Protein AF-A0A0L9VNN2-F1 (afdb_monomer_lite)

pLDDT: mean 73.13, std 20.35, range [35.88, 95.5]

Structure (mmCIF, N/CA/C/O backbone):
data_AF-A0A0L9VNN2-F1
#
_entry.id   AF-A0A0L9VNN2-F1
#
loop_
_atom_site.group_PDB
_atom_site.id
_atom_site.type_symbol
_atom_site.label_atom_id
_atom_site.label_alt_id
_atom_site.label_comp_id
_atom_site.label_asym_id
_atom_site.label_entity_id
_atom_site.label_seq_id
_atom_site.pdbx_PDB_ins_code
_atom_site.Cartn_x
_atom_site.Cartn_y
_atom_site.Cartn_z
_atom_site.occupancy
_atom_site.B_iso_or_equiv
_atom_site.auth_seq_id
_atom_site.auth_comp_id
_atom_site.auth_asym_id
_atom_site.auth_atom_id
_atom_site.pdbx_PDB_model_num
ATOM 1 N N . THR A 1 1 ? -35.252 31.533 44.600 1.00 39.72 1 THR A N 1
ATOM 2 C CA . THR A 1 1 ? -34.552 30.546 45.449 1.00 39.72 1 THR A CA 1
ATOM 3 C C . THR A 1 1 ? -33.068 30.887 45.399 1.00 39.72 1 THR A C 1
ATOM 5 O O . THR A 1 1 ? -32.516 30.790 44.315 1.00 39.72 1 THR A O 1
ATOM 8 N N . PHE A 1 2 ? -32.528 31.697 46.328 1.00 40.84 2 PHE A N 1
ATOM 9 C CA . PHE A 1 2 ? -31.887 31.317 47.621 1.00 40.84 2 PHE A CA 1
ATOM 10 C C . PHE A 1 2 ? -30.769 30.262 47.411 1.00 40.84 2 PHE A C 1
ATOM 12 O O . PHE A 1 2 ? -31.083 29.227 46.841 1.00 40.84 2 PHE A O 1
ATOM 19 N N . SER A 1 3 ? -29.481 30.403 47.778 1.00 41.78 3 SER A N 1
ATOM 20 C CA . SER A 1 3 ? -28.745 31.293 48.708 1.00 41.78 3 SER A CA 1
ATOM 21 C C . SER A 1 3 ? -27.213 31.273 48.424 1.00 41.78 3 SER A C 1
ATOM 23 O O . SER A 1 3 ? -26.722 30.323 47.824 1.00 41.78 3 SER A O 1
ATOM 25 N N . LEU A 1 4 ? -26.480 32.301 48.897 1.00 47.22 4 LEU A N 1
ATOM 26 C CA . LEU A 1 4 ? -24.996 32.458 49.039 1.00 47.22 4 LEU A CA 1
ATOM 27 C C . LEU A 1 4 ? -24.427 31.617 50.229 1.00 47.22 4 LEU A C 1
ATOM 29 O O . LEU A 1 4 ? -25.258 30.950 50.849 1.00 47.22 4 LEU A O 1
ATOM 33 N N . PRO A 1 5 ? -23.150 31.722 50.728 1.00 57.62 5 PRO A N 1
ATOM 34 C CA . PRO A 1 5 ? -21.848 32.322 50.289 1.00 57.62 5 PRO A CA 1
ATOM 35 C C . PRO A 1 5 ? -20.643 31.308 50.418 1.00 57.62 5 PRO A C 1
ATOM 37 O O . PRO A 1 5 ? -20.880 30.153 50.741 1.00 57.62 5 PRO A O 1
ATOM 40 N N . THR A 1 6 ? -19.350 31.583 50.133 1.00 42.97 6 THR A N 1
ATOM 41 C CA . THR A 1 6 ? -18.339 32.284 50.983 1.00 42.97 6 THR A CA 1
ATOM 42 C C . THR A 1 6 ? -16.968 32.477 50.279 1.00 42.97 6 THR A C 1
ATOM 44 O O . THR A 1 6 ? -16.586 31.728 49.387 1.00 42.97 6 THR A O 1
ATOM 47 N N . SER A 1 7 ? -16.228 33.514 50.706 1.00 41.00 7 SER A N 1
ATOM 48 C CA . SER A 1 7 ? -14.855 33.923 50.309 1.00 41.00 7 SER A CA 1
ATOM 49 C C . SER A 1 7 ? -13.800 33.361 51.297 1.00 41.00 7 SER A C 1
ATOM 51 O O . SER A 1 7 ? -14.201 33.032 52.416 1.00 41.00 7 SER A O 1
ATOM 53 N N . PRO A 1 8 ? -12.481 33.285 50.976 1.00 51.91 8 PRO A N 1
ATOM 54 C CA . PRO A 1 8 ? -11.579 34.427 51.233 1.00 51.91 8 PRO A CA 1
ATOM 55 C C . PRO A 1 8 ? -10.408 34.646 50.235 1.00 51.91 8 PRO A C 1
ATOM 57 O O . PRO A 1 8 ? -9.711 33.729 49.821 1.00 51.91 8 PRO A O 1
ATOM 60 N N . LYS A 1 9 ? -10.180 35.934 49.936 1.00 48.50 9 LYS A N 1
ATOM 61 C CA . LYS A 1 9 ? -8.919 36.692 49.729 1.00 48.50 9 LYS A CA 1
ATOM 62 C C . LYS A 1 9 ? -7.588 35.941 49.480 1.00 48.50 9 LYS A C 1
ATOM 64 O O . LYS A 1 9 ? -7.065 35.294 50.379 1.00 48.50 9 LYS A O 1
ATOM 69 N N . SER A 1 10 ? -6.876 36.363 48.430 1.00 47.00 10 SER A N 1
ATOM 70 C CA . SER A 1 10 ? -5.512 36.897 48.592 1.00 47.00 10 SER A CA 1
ATOM 71 C C . SER A 1 10 ? -5.260 38.031 47.587 1.00 47.00 10 SER A C 1
ATOM 73 O O . SER A 1 10 ? -5.700 37.991 46.441 1.00 47.00 10 SER A O 1
ATOM 75 N N . CYS A 1 11 ? -4.637 39.106 48.065 1.00 54.06 11 CYS A N 1
ATOM 76 C CA . CYS A 1 11 ? -4.287 40.296 47.302 1.00 54.06 11 CYS A CA 1
ATOM 77 C C . CYS A 1 11 ? -2.764 40.318 47.171 1.00 54.06 11 CYS A C 1
ATOM 79 O O . CYS A 1 11 ? -2.083 40.416 48.190 1.00 54.06 11 CYS A O 1
ATOM 81 N N . ILE A 1 12 ? -2.241 40.242 45.946 1.00 56.66 12 ILE A N 1
ATOM 82 C CA . ILE A 1 12 ? -0.899 40.727 45.602 1.00 56.66 12 ILE A CA 1
ATOM 83 C C . ILE A 1 12 ? -1.001 41.387 44.218 1.00 56.66 12 ILE A C 1
ATOM 85 O O . ILE A 1 12 ? -1.238 40.685 43.235 1.00 56.66 12 ILE A O 1
ATOM 89 N N . PRO A 1 13 ? -0.844 42.717 44.100 1.00 54.31 13 PRO A N 1
ATOM 90 C CA . PRO A 1 13 ? -0.714 43.383 42.816 1.00 54.31 13 PRO A CA 1
ATOM 91 C C . PRO A 1 13 ? 0.751 43.749 42.549 1.00 54.31 13 PRO A C 1
ATOM 93 O O . PRO A 1 13 ? 1.341 44.538 43.282 1.00 54.31 13 PRO A O 1
ATOM 96 N N . SER A 1 14 ? 1.313 43.263 41.443 1.00 53.59 14 SER A N 1
ATOM 97 C CA . SER A 1 14 ? 2.389 43.963 40.726 1.00 53.59 14 SER A CA 1
ATOM 98 C C . SER A 1 14 ? 2.587 43.392 39.316 1.00 53.59 14 SER A C 1
ATOM 100 O O . SER A 1 14 ? 3.340 42.458 39.082 1.00 53.59 14 SER A O 1
ATOM 102 N N . ARG A 1 15 ? 1.851 43.998 38.373 1.00 58.12 15 ARG A N 1
ATOM 103 C CA . ARG A 1 15 ? 2.210 44.255 36.964 1.00 58.12 15 ARG A CA 1
ATOM 104 C C . ARG A 1 15 ? 3.269 43.331 36.333 1.00 58.12 15 ARG A C 1
ATOM 106 O O . ARG A 1 15 ? 4.448 43.675 36.301 1.00 58.12 15 ARG A O 1
ATOM 113 N N . ILE A 1 16 ? 2.821 42.269 35.664 1.00 56.81 16 ILE A N 1
ATOM 114 C CA . ILE A 1 16 ? 3.526 41.790 34.469 1.00 56.81 16 ILE A CA 1
ATOM 115 C C . ILE A 1 16 ? 3.229 42.802 33.354 1.00 56.81 16 ILE A C 1
ATOM 117 O O . ILE A 1 16 ? 2.083 42.938 32.928 1.00 56.81 16 ILE A O 1
ATOM 121 N N . ASP A 1 17 ? 4.245 43.554 32.926 1.00 54.31 17 ASP A N 1
ATOM 122 C CA . ASP A 1 17 ? 4.193 44.305 31.670 1.00 54.31 17 ASP A CA 1
ATOM 123 C C . ASP A 1 17 ? 4.167 43.284 30.515 1.00 54.31 17 ASP A C 1
ATOM 125 O O . ASP A 1 17 ? 5.126 42.518 30.374 1.00 54.31 17 ASP A O 1
ATOM 129 N N . PRO A 1 18 ? 3.112 43.249 29.678 1.00 56.09 18 PRO A N 1
ATOM 130 C CA . PRO A 1 18 ? 2.994 42.293 28.576 1.00 56.09 18 PRO A CA 1
ATOM 131 C C . PRO A 1 18 ? 4.070 42.441 27.487 1.00 56.09 18 PRO A C 1
ATOM 133 O O . PRO A 1 18 ? 4.045 41.696 26.511 1.00 56.09 18 PRO A O 1
ATOM 136 N N . ARG A 1 19 ? 4.987 43.414 27.595 1.00 59.62 19 ARG A N 1
ATOM 137 C CA . ARG A 1 19 ? 5.983 43.735 26.563 1.00 59.62 19 ARG A CA 1
ATOM 138 C C . ARG A 1 19 ? 7.435 43.515 26.974 1.00 59.62 19 ARG A C 1
ATOM 140 O O . ARG A 1 19 ? 8.326 44.005 26.280 1.00 59.62 19 ARG A O 1
ATOM 147 N N . ARG A 1 20 ? 7.722 42.804 28.070 1.00 62.91 20 ARG A N 1
ATOM 148 C CA . ARG A 1 20 ? 9.108 42.736 28.557 1.00 62.91 20 ARG A CA 1
ATOM 149 C C . ARG A 1 20 ? 9.554 41.376 29.083 1.00 62.91 20 ARG A C 1
ATOM 151 O O . ARG A 1 20 ? 9.699 41.203 30.282 1.00 62.91 20 ARG A O 1
ATOM 158 N N . ILE A 1 21 ? 9.882 40.467 28.163 1.00 56.78 21 ILE A N 1
ATOM 159 C CA . ILE A 1 21 ? 10.982 39.498 28.335 1.00 56.78 21 ILE A CA 1
ATOM 160 C C . ILE A 1 21 ? 11.473 39.050 26.946 1.00 56.78 21 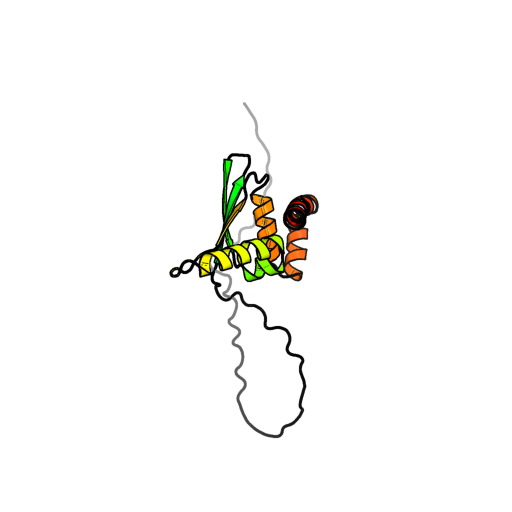ILE A C 1
ATOM 162 O O . ILE A 1 21 ? 10.798 38.310 26.244 1.00 56.78 21 ILE A O 1
ATOM 166 N N . LEU A 1 22 ? 12.451 39.791 26.412 1.00 56.16 22 LEU A N 1
ATOM 167 C CA . LEU A 1 22 ? 13.856 39.387 26.223 1.00 56.16 22 LEU A CA 1
ATOM 168 C C . LEU A 1 22 ? 14.044 38.393 25.065 1.00 56.16 22 LEU A C 1
ATOM 170 O O . LEU A 1 22 ? 13.975 37.181 25.241 1.00 56.16 22 LEU A O 1
ATOM 174 N N . SER A 1 23 ? 14.323 38.936 23.875 1.00 61.09 23 SER A N 1
ATOM 175 C CA . SER A 1 23 ? 14.771 38.182 22.703 1.00 61.09 23 SER A CA 1
ATOM 176 C C . SER A 1 23 ? 15.978 37.309 23.075 1.00 61.09 23 SER A C 1
ATOM 178 O O . SER A 1 23 ? 16.962 37.863 23.577 1.00 61.09 23 SER A O 1
ATOM 180 N N . PRO A 1 24 ? 15.951 35.984 22.840 1.00 63.44 24 PRO A N 1
ATOM 181 C CA . PRO A 1 24 ? 17.111 35.133 23.068 1.00 63.44 24 PRO A CA 1
ATOM 182 C C . PRO A 1 24 ? 18.329 35.677 22.317 1.00 63.44 24 PRO A C 1
ATOM 184 O O . PRO A 1 24 ? 18.277 35.928 21.110 1.00 63.44 24 PRO A O 1
ATOM 187 N N . GLY A 1 25 ? 19.391 35.935 23.082 1.00 57.06 25 GLY A N 1
ATOM 188 C CA . GLY A 1 25 ? 20.622 36.562 22.623 1.00 57.06 25 GLY A CA 1
ATOM 189 C C . GLY A 1 25 ? 21.200 35.844 21.411 1.00 57.06 25 GLY A C 1
ATOM 190 O O . GLY A 1 25 ? 21.354 34.624 21.400 1.00 57.06 25 GLY A O 1
ATOM 191 N N . ARG A 1 26 ? 21.527 36.626 20.382 1.00 59.38 26 ARG A N 1
ATOM 192 C CA . ARG A 1 26 ? 22.298 36.158 19.235 1.00 59.38 26 ARG A CA 1
ATOM 193 C C . ARG A 1 26 ? 23.696 35.791 19.721 1.00 59.38 26 ARG A C 1
ATOM 195 O O . ARG A 1 26 ? 24.484 36.673 20.046 1.00 59.38 26 ARG A O 1
ATOM 202 N N . VAL A 1 27 ? 23.986 34.498 19.760 1.00 53.22 27 VAL A N 1
ATOM 203 C CA . VAL A 1 27 ? 25.348 33.989 19.895 1.00 53.22 27 VAL A CA 1
ATOM 204 C C . VAL A 1 27 ? 25.894 33.841 18.479 1.00 53.22 27 VAL A C 1
ATOM 206 O O . VAL A 1 27 ? 25.459 32.979 17.722 1.00 53.22 27 VAL A O 1
ATOM 209 N N . SER A 1 28 ? 26.786 34.743 18.082 1.00 50.56 28 SER A N 1
ATOM 210 C CA . SER A 1 28 ? 27.530 34.652 16.825 1.00 50.56 28 SER A CA 1
ATOM 211 C C . SER A 1 28 ? 28.567 33.532 16.921 1.00 50.56 28 SER A C 1
ATOM 213 O O . SER A 1 28 ? 29.393 33.538 17.834 1.00 50.56 28 SER A O 1
ATOM 215 N N . LEU A 1 29 ? 28.526 32.580 15.984 1.00 47.12 29 LEU A N 1
ATOM 216 C CA . LEU A 1 29 ? 29.592 31.595 15.805 1.00 47.12 29 LEU A CA 1
ATOM 217 C C . LEU A 1 29 ? 30.845 32.297 15.272 1.00 47.12 29 LEU A C 1
ATOM 219 O O . LEU A 1 29 ? 30.772 33.155 14.395 1.00 47.12 29 LEU A O 1
ATOM 223 N N . ILE A 1 30 ? 31.974 31.956 15.879 1.00 54.09 30 ILE A N 1
ATOM 224 C CA . ILE A 1 30 ? 33.260 32.626 15.741 1.00 54.09 30 ILE A CA 1
ATOM 225 C C . ILE A 1 30 ? 33.949 32.065 14.493 1.00 54.09 30 ILE A C 1
ATOM 227 O O . ILE A 1 30 ? 34.155 30.857 14.391 1.00 54.09 30 ILE A O 1
ATOM 231 N N . ASP A 1 31 ? 34.296 32.945 13.561 1.00 47.84 31 ASP A N 1
ATOM 232 C CA . ASP A 1 31 ? 35.135 32.648 12.402 1.00 47.84 31 ASP A CA 1
ATOM 233 C C . ASP A 1 31 ? 36.584 32.437 12.882 1.00 47.84 31 ASP A C 1
ATOM 235 O O . ASP A 1 31 ? 37.145 33.297 13.566 1.00 47.84 31 ASP A O 1
ATOM 239 N N . SER A 1 32 ? 37.178 31.276 12.598 1.00 59.31 32 SER A N 1
ATOM 240 C CA . SER A 1 32 ? 38.590 30.994 12.891 1.00 59.31 32 SER A CA 1
ATOM 241 C C . SER A 1 32 ? 39.346 30.840 11.578 1.00 59.31 32 SER A C 1
ATOM 243 O O . SER A 1 32 ? 39.136 29.892 10.825 1.00 59.31 32 SER A O 1
ATOM 245 N N . ASN A 1 33 ? 40.213 31.819 11.320 1.00 49.28 33 ASN A N 1
ATOM 246 C CA . ASN A 1 33 ? 40.961 32.007 10.085 1.00 49.28 33 ASN A CA 1
ATOM 247 C C . ASN A 1 33 ? 42.002 30.906 9.785 1.00 49.28 33 ASN A C 1
ATOM 249 O O . ASN A 1 33 ? 42.749 30.457 10.650 1.00 49.28 33 ASN A O 1
ATOM 253 N N . LEU A 1 34 ? 42.048 30.585 8.491 1.00 48.22 34 LEU A N 1
ATOM 254 C CA . LEU A 1 34 ? 43.094 30.039 7.612 1.00 48.22 34 LEU A CA 1
ATOM 255 C C . LEU A 1 34 ? 44.573 30.103 8.085 1.00 48.22 34 LEU A C 1
ATOM 257 O O . LEU A 1 34 ? 45.026 31.161 8.508 1.00 48.22 34 LEU A O 1
ATOM 261 N N . VAL A 1 35 ? 45.354 29.023 7.854 1.00 41.69 35 VAL A N 1
ATOM 262 C CA . VAL A 1 35 ? 46.583 28.971 6.998 1.00 41.69 35 VAL A CA 1
ATOM 263 C C . VAL A 1 35 ? 47.400 27.661 7.180 1.00 41.69 35 VAL A C 1
ATOM 265 O O . VAL A 1 35 ? 47.938 27.377 8.240 1.00 41.69 35 VAL A O 1
ATOM 268 N N . ALA A 1 36 ? 47.499 26.927 6.062 1.00 39.12 36 ALA A N 1
ATOM 269 C CA . ALA A 1 36 ? 48.632 26.202 5.452 1.00 39.12 36 ALA A CA 1
ATOM 270 C C . ALA A 1 36 ? 49.473 25.100 6.163 1.00 39.12 36 ALA A C 1
ATOM 272 O O . ALA A 1 36 ? 50.224 25.343 7.099 1.00 39.12 36 ALA A O 1
ATOM 273 N N . ALA A 1 37 ? 49.515 23.961 5.444 1.00 39.75 37 ALA A N 1
ATOM 274 C CA . ALA A 1 37 ? 50.697 23.212 4.973 1.00 39.75 37 ALA A CA 1
ATOM 275 C C . ALA A 1 37 ? 51.135 21.905 5.688 1.00 39.75 37 ALA A C 1
ATOM 277 O O . ALA A 1 37 ? 51.794 21.925 6.720 1.00 39.75 37 ALA A O 1
ATOM 278 N N . THR A 1 38 ? 50.958 20.799 4.941 1.00 38.06 38 THR A N 1
ATOM 279 C CA . THR A 1 38 ? 51.968 19.758 4.602 1.00 38.06 38 THR A CA 1
ATOM 280 C C . THR A 1 38 ? 51.673 18.305 5.025 1.00 38.06 38 THR A C 1
ATOM 282 O O . THR A 1 38 ? 51.480 17.988 6.191 1.00 38.06 38 THR A O 1
ATOM 285 N N . SER A 1 39 ? 51.791 17.432 4.008 1.00 38.75 39 SER A N 1
ATOM 286 C CA . SER A 1 39 ? 52.050 15.974 3.972 1.00 38.75 39 SER A CA 1
ATOM 287 C C . SER A 1 39 ? 50.926 14.959 4.254 1.00 38.75 39 SER A C 1
ATOM 289 O O . SER A 1 39 ? 50.502 14.745 5.382 1.00 38.75 39 SER A O 1
ATOM 291 N N . ALA A 1 40 ? 50.536 14.265 3.174 1.00 45.31 40 ALA A N 1
ATOM 292 C CA . ALA A 1 40 ? 49.916 12.930 3.115 1.00 45.31 40 ALA A CA 1
ATOM 293 C C . ALA A 1 40 ? 50.939 11.820 3.515 1.00 45.31 40 ALA A C 1
ATOM 295 O O . ALA A 1 40 ? 52.098 12.184 3.731 1.00 45.31 40 ALA A O 1
ATOM 296 N N . PRO A 1 41 ? 50.636 10.492 3.509 1.00 46.19 41 PRO A N 1
ATOM 297 C CA . PRO A 1 41 ? 49.389 9.794 3.142 1.00 46.19 41 PRO A CA 1
ATOM 298 C C . PRO A 1 41 ? 48.943 8.666 4.114 1.00 46.19 41 PRO A C 1
ATOM 300 O O . PRO A 1 41 ? 49.764 8.005 4.743 1.00 46.19 41 PRO A O 1
ATOM 303 N N . SER A 1 42 ? 47.648 8.331 4.119 1.00 38.56 42 SER A N 1
ATOM 304 C CA . SER A 1 42 ? 47.161 7.035 4.629 1.00 38.56 42 SER A CA 1
ATOM 305 C C . SER A 1 42 ? 45.973 6.571 3.776 1.00 38.56 42 SER A C 1
ATOM 307 O O . SER A 1 42 ? 44.988 7.308 3.694 1.00 38.56 42 SER A O 1
ATOM 309 N N . PRO A 1 43 ? 46.009 5.392 3.126 1.00 50.91 43 PRO A N 1
ATOM 310 C CA . PRO A 1 43 ? 44.857 4.871 2.407 1.00 50.91 43 PRO A CA 1
ATOM 311 C C . PRO A 1 43 ? 43.925 4.195 3.416 1.00 50.91 43 PRO A C 1
ATOM 313 O O . PRO A 1 43 ? 44.111 3.033 3.770 1.00 50.91 43 PRO A O 1
ATOM 316 N N . SER A 1 44 ? 42.931 4.929 3.911 1.00 42.53 44 SER A N 1
ATOM 317 C CA . SER A 1 44 ? 41.810 4.308 4.614 1.00 42.53 44 SER A CA 1
ATOM 318 C C . SER A 1 44 ? 40.837 3.782 3.564 1.00 42.53 44 SER A C 1
ATOM 320 O O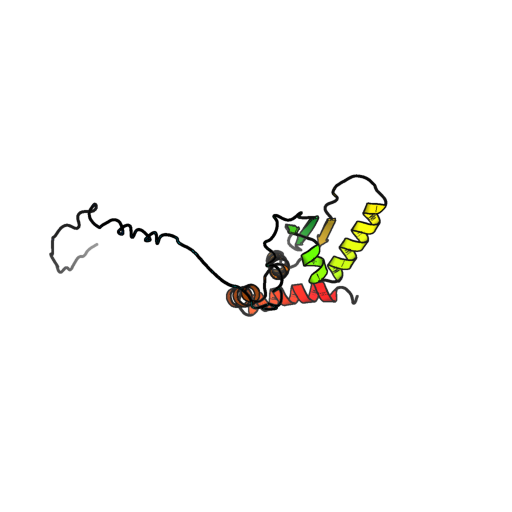 . SER A 1 44 ? 40.103 4.549 2.943 1.00 42.53 44 SER A O 1
ATOM 322 N N . LEU A 1 45 ? 40.884 2.471 3.324 1.00 52.81 45 LEU A N 1
ATOM 323 C CA . LEU A 1 45 ? 39.813 1.724 2.671 1.00 52.81 45 LEU A CA 1
ATOM 324 C C . LEU A 1 45 ? 38.587 1.784 3.587 1.00 52.81 45 LEU A C 1
ATOM 326 O O . LEU A 1 45 ? 38.403 0.923 4.444 1.00 52.81 45 LEU A O 1
ATOM 330 N N . GLU A 1 46 ? 37.780 2.829 3.443 1.00 42.72 46 GLU A N 1
ATOM 331 C CA . GLU A 1 46 ? 36.469 2.885 4.077 1.00 42.72 46 GLU A CA 1
ATOM 332 C C . GLU A 1 46 ? 35.478 2.089 3.207 1.00 42.72 46 GLU A C 1
ATOM 334 O O . GLU A 1 46 ? 35.362 2.366 2.006 1.00 42.72 46 GLU A O 1
ATOM 339 N N . PRO A 1 47 ? 34.786 1.073 3.754 1.00 44.75 47 PRO A N 1
ATOM 340 C CA . PRO A 1 47 ? 33.705 0.405 3.049 1.00 44.75 47 PRO A CA 1
ATOM 341 C C . PRO A 1 47 ? 32.636 1.442 2.721 1.00 44.75 47 PRO A C 1
ATOM 343 O O . PRO A 1 47 ? 32.151 2.152 3.599 1.00 44.75 47 PRO A O 1
ATOM 346 N N . SER A 1 48 ? 32.271 1.530 1.448 1.00 43.62 48 SER A N 1
ATOM 347 C CA . SER A 1 48 ? 31.159 2.350 0.989 1.00 43.62 48 SER A CA 1
ATOM 348 C C . SER A 1 48 ? 29.879 1.853 1.658 1.00 43.62 48 SER A C 1
ATOM 350 O O . SER A 1 48 ? 29.297 0.851 1.247 1.00 43.62 48 SER A O 1
ATOM 352 N N . LEU A 1 49 ? 29.447 2.547 2.711 1.00 52.34 49 LEU A N 1
ATOM 353 C CA . LEU A 1 49 ? 28.104 2.385 3.251 1.00 52.34 49 LEU A CA 1
ATOM 354 C C . LEU A 1 49 ? 27.096 2.655 2.121 1.00 52.34 49 LEU A C 1
ATOM 356 O O . LEU A 1 49 ? 27.310 3.581 1.325 1.00 52.34 49 LEU A O 1
ATOM 360 N N . PRO A 1 50 ? 26.024 1.850 2.006 1.00 47.69 50 PRO A N 1
ATOM 361 C CA . PRO A 1 50 ? 25.054 2.012 0.942 1.00 47.69 50 PRO A CA 1
ATOM 362 C C . PRO A 1 50 ? 24.488 3.427 0.992 1.00 47.69 50 PRO A C 1
ATOM 364 O O . PRO A 1 50 ? 24.019 3.913 2.022 1.00 47.69 50 PRO A O 1
ATOM 367 N N . ARG A 1 51 ? 24.608 4.091 -0.158 1.00 43.94 51 ARG A N 1
ATOM 368 C CA . ARG A 1 51 ? 24.033 5.390 -0.487 1.00 43.94 51 ARG A CA 1
ATOM 369 C C . ARG A 1 51 ? 22.625 5.458 0.101 1.00 43.94 51 ARG A C 1
ATOM 371 O O . ARG A 1 51 ? 21.746 4.743 -0.364 1.00 43.94 51 ARG A O 1
ATOM 378 N N . SER A 1 52 ? 22.447 6.310 1.112 1.00 47.12 52 SER A N 1
ATOM 379 C CA . SER A 1 52 ? 21.135 6.713 1.612 1.00 47.12 52 SER A CA 1
ATOM 380 C C . SER A 1 52 ? 20.255 7.019 0.404 1.00 47.12 52 SER A C 1
ATOM 382 O O . SER A 1 52 ? 20.546 7.945 -0.362 1.00 47.12 52 SER A O 1
ATOM 384 N N . LEU A 1 53 ? 19.247 6.173 0.186 1.00 51.78 53 LEU A N 1
ATOM 385 C CA . LEU A 1 53 ? 18.198 6.390 -0.794 1.00 51.78 53 LEU A CA 1
ATOM 386 C C . LEU A 1 53 ? 17.375 7.569 -0.280 1.00 51.78 53 LEU A C 1
ATOM 388 O O . LEU A 1 53 ? 16.313 7.410 0.314 1.00 51.78 53 LEU A O 1
ATOM 392 N N . ALA A 1 54 ? 17.886 8.782 -0.482 1.00 42.56 54 ALA A N 1
ATOM 393 C CA . ALA A 1 54 ? 17.008 9.928 -0.572 1.00 42.56 54 ALA A CA 1
ATOM 394 C C . ALA A 1 54 ? 15.974 9.560 -1.643 1.00 42.56 54 ALA A C 1
ATOM 396 O O . ALA A 1 54 ? 16.391 9.184 -2.746 1.00 42.56 54 ALA A O 1
ATOM 397 N N . PRO A 1 55 ? 14.663 9.614 -1.352 1.00 49.19 55 PRO A N 1
ATOM 398 C CA . PRO A 1 55 ? 13.672 9.440 -2.387 1.00 49.19 55 PRO A CA 1
ATOM 399 C C . PRO A 1 55 ? 13.868 10.627 -3.325 1.00 49.19 55 PRO A C 1
ATOM 401 O O . PRO A 1 55 ? 13.400 11.738 -3.071 1.00 49.19 55 PRO A O 1
ATOM 404 N N . VAL A 1 56 ? 14.623 10.399 -4.404 1.00 52.53 56 VAL A N 1
ATOM 405 C CA . VAL A 1 56 ? 14.471 11.140 -5.652 1.00 52.53 56 VAL A CA 1
ATOM 406 C C . VAL A 1 56 ? 12.970 11.241 -5.815 1.00 52.53 56 VAL A C 1
ATOM 408 O O . VAL A 1 56 ? 12.317 10.210 -5.674 1.00 52.53 56 VAL A O 1
ATOM 411 N N . ALA A 1 57 ? 12.429 12.454 -5.959 1.00 51.53 57 ALA A N 1
ATOM 412 C CA . ALA A 1 57 ? 11.004 12.677 -6.166 1.00 51.53 57 ALA A CA 1
ATOM 413 C C . ALA A 1 57 ? 10.579 11.801 -7.350 1.00 51.53 57 ALA A C 1
ATOM 415 O O . ALA A 1 57 ? 10.829 12.124 -8.508 1.00 51.53 57 ALA A O 1
ATOM 416 N N . GLY A 1 58 ? 10.142 10.599 -6.999 1.00 58.19 58 GLY A N 1
ATOM 417 C CA . GLY A 1 58 ? 10.402 9.418 -7.801 1.00 58.19 58 GLY A CA 1
ATOM 418 C C . GLY A 1 58 ? 9.223 9.212 -8.697 1.00 58.19 58 GLY A C 1
ATOM 419 O O . GLY A 1 58 ? 8.089 9.439 -8.272 1.00 58.19 58 GLY A O 1
ATOM 420 N N . ASP A 1 59 ? 9.506 8.816 -9.926 1.00 74.94 59 ASP A N 1
ATOM 421 C CA . ASP A 1 59 ? 8.495 8.428 -10.891 1.00 74.94 59 ASP A CA 1
ATOM 422 C C . ASP A 1 59 ? 7.533 7.438 -10.205 1.00 74.94 59 ASP A C 1
ATOM 424 O O . ASP A 1 59 ? 7.928 6.345 -9.786 1.00 74.94 59 ASP A O 1
ATOM 428 N N . ARG A 1 60 ? 6.303 7.892 -9.929 1.00 87.62 60 ARG A N 1
ATOM 429 C CA . ARG A 1 60 ? 5.253 7.064 -9.329 1.00 87.62 60 ARG A CA 1
ATOM 430 C C . ARG A 1 60 ? 4.585 6.343 -10.476 1.00 87.62 60 ARG A C 1
ATOM 432 O O . ARG A 1 60 ? 3.663 6.844 -11.109 1.00 87.62 60 ARG A O 1
ATOM 439 N N . ASP A 1 61 ? 5.145 5.191 -10.770 1.00 90.94 61 ASP A N 1
ATOM 440 C CA . ASP A 1 61 ? 4.922 4.384 -11.959 1.00 90.94 61 ASP A CA 1
ATOM 441 C C . ASP A 1 61 ? 3.874 3.286 -11.745 1.00 90.94 61 ASP A C 1
ATOM 443 O O . ASP A 1 61 ? 3.448 2.656 -12.716 1.00 90.94 61 ASP A O 1
ATOM 447 N N . VAL A 1 62 ? 3.368 3.117 -10.520 1.00 91.94 62 VAL A N 1
ATOM 448 C CA . VAL A 1 62 ? 2.233 2.247 -10.202 1.00 91.94 62 VAL A CA 1
ATOM 449 C C . VAL A 1 62 ? 1.092 3.058 -9.602 1.00 91.94 62 VAL A C 1
ATOM 451 O O . VAL A 1 62 ? 1.260 3.777 -8.619 1.00 91.94 62 VAL A O 1
ATOM 454 N N . ARG A 1 63 ? -0.110 2.880 -10.153 1.00 93.56 63 ARG A N 1
ATOM 455 C CA . ARG A 1 63 ? -1.369 3.368 -9.590 1.00 93.56 63 ARG A CA 1
ATOM 456 C C . ARG A 1 63 ? -2.259 2.196 -9.220 1.00 93.56 63 ARG A C 1
ATOM 458 O O . ARG A 1 63 ? -2.807 1.510 -10.083 1.00 93.56 63 ARG A O 1
ATOM 465 N N . MET A 1 64 ? -2.432 2.011 -7.923 1.00 92.94 64 MET A N 1
ATOM 466 C CA . MET A 1 64 ? -3.264 0.978 -7.337 1.00 92.94 64 MET A CA 1
ATOM 467 C C . MET A 1 64 ? -4.640 1.543 -6.984 1.00 92.94 64 MET A C 1
ATOM 469 O O . MET A 1 64 ? -4.743 2.573 -6.319 1.00 92.94 64 MET A O 1
ATOM 473 N N . SER A 1 65 ? -5.701 0.878 -7.431 1.00 94.12 65 SER A N 1
ATOM 474 C CA . SER A 1 65 ? -7.085 1.195 -7.089 1.00 94.12 65 SER A CA 1
ATOM 475 C C . SER A 1 65 ? -7.652 0.123 -6.171 1.00 94.12 65 SER A C 1
ATOM 477 O O . SER A 1 65 ? -7.886 -1.006 -6.596 1.00 94.12 65 SER A O 1
ATOM 479 N N . LEU A 1 66 ? -7.915 0.492 -4.924 1.00 94.25 66 LEU A N 1
ATOM 480 C CA . LEU A 1 66 ? -8.520 -0.367 -3.917 1.00 94.25 66 LEU A CA 1
ATOM 481 C C . LEU A 1 66 ? -10.026 -0.130 -3.869 1.00 94.25 66 LEU A C 1
ATOM 483 O O . LEU A 1 66 ? -10.477 1.016 -3.778 1.00 94.25 66 LEU A O 1
ATOM 487 N N . ARG A 1 67 ? -10.808 -1.207 -3.881 1.00 93.38 67 ARG A N 1
ATOM 488 C CA . ARG A 1 67 ? -12.260 -1.175 -3.690 1.00 93.38 67 ARG A CA 1
ATOM 489 C C . ARG A 1 67 ? -12.623 -1.995 -2.467 1.00 93.38 67 ARG A C 1
ATOM 491 O O . ARG A 1 67 ? -12.326 -3.182 -2.409 1.00 93.38 67 ARG A O 1
ATOM 498 N N . GLY A 1 68 ? -13.261 -1.351 -1.501 1.00 93.50 68 GLY A N 1
ATOM 499 C CA . GLY A 1 68 ? -13.699 -1.980 -0.270 1.00 93.50 68 GLY A CA 1
ATOM 500 C C . GLY A 1 68 ? -15.033 -2.705 -0.425 1.00 93.50 68 GLY A C 1
ATOM 501 O O . GLY A 1 68 ? -15.871 -2.309 -1.237 1.00 93.50 68 GLY A O 1
ATOM 502 N N . LYS A 1 69 ? -15.276 -3.727 0.404 1.00 92.75 69 LYS A N 1
ATOM 503 C CA . LYS A 1 69 ? -16.575 -4.440 0.448 1.00 92.75 69 LYS A CA 1
ATOM 504 C C . LYS A 1 69 ? -17.747 -3.516 0.812 1.00 92.75 69 LYS A C 1
ATOM 506 O O . LYS A 1 69 ? -18.882 -3.757 0.420 1.00 92.75 69 LYS A O 1
ATOM 511 N N . ASN A 1 70 ? -17.463 -2.430 1.530 1.00 92.38 70 ASN A N 1
ATOM 512 C CA . ASN A 1 70 ? -18.425 -1.393 1.908 1.00 92.38 70 ASN A CA 1
ATOM 513 C C . ASN A 1 70 ? -18.709 -0.361 0.795 1.00 92.38 70 ASN A C 1
ATOM 515 O O . ASN A 1 70 ? -19.384 0.634 1.048 1.00 92.38 70 ASN A O 1
ATOM 519 N N . GLY A 1 71 ? -18.168 -0.555 -0.412 1.00 91.50 71 GLY A N 1
ATOM 520 C CA . GLY A 1 71 ? -18.293 0.388 -1.525 1.00 91.50 71 GLY A CA 1
ATOM 521 C C . GLY A 1 71 ? -17.315 1.566 -1.473 1.00 91.50 71 GLY A C 1
ATOM 522 O O . GLY A 1 71 ? -17.292 2.370 -2.404 1.00 91.50 71 GLY A O 1
ATOM 523 N N . GLY A 1 72 ? -16.482 1.672 -0.432 1.00 93.19 72 GLY A N 1
ATOM 524 C CA . GLY A 1 72 ? -15.401 2.651 -0.373 1.00 93.19 72 GLY A CA 1
ATOM 525 C C . GLY A 1 72 ? -14.346 2.393 -1.450 1.00 93.19 72 GLY A C 1
ATOM 526 O O . GLY A 1 72 ? -14.127 1.255 -1.862 1.00 93.19 72 GLY A O 1
ATOM 527 N N . CYS A 1 73 ? -13.658 3.439 -1.905 1.00 93.38 73 CYS A N 1
ATOM 528 C CA . CYS A 1 73 ? -12.534 3.292 -2.825 1.00 93.38 73 CYS A CA 1
ATOM 529 C C . CYS A 1 73 ? -11.359 4.179 -2.425 1.00 93.38 73 CYS A C 1
ATOM 531 O O . CYS A 1 73 ? -11.553 5.282 -1.915 1.00 93.38 73 CYS A O 1
ATOM 533 N N . MET A 1 74 ? -10.144 3.718 -2.705 1.00 94.81 74 MET A N 1
ATOM 534 C CA . MET A 1 74 ? -8.921 4.477 -2.469 1.00 94.81 74 MET A CA 1
ATOM 535 C C . MET A 1 74 ? -7.930 4.266 -3.608 1.00 94.81 74 MET A C 1
ATOM 537 O O . MET A 1 74 ? -7.803 3.160 -4.121 1.00 94.81 74 MET A O 1
ATOM 541 N N . ILE A 1 75 ? -7.222 5.329 -3.988 1.00 95.50 75 ILE A N 1
ATOM 542 C CA . ILE A 1 75 ? -6.146 5.274 -4.979 1.00 95.50 75 ILE A CA 1
ATOM 543 C C . ILE A 1 75 ? -4.813 5.503 -4.271 1.00 95.50 75 ILE A C 1
ATOM 545 O O . ILE A 1 75 ? -4.677 6.480 -3.536 1.00 95.50 75 ILE A O 1
ATOM 549 N N . LEU A 1 76 ? -3.839 4.630 -4.521 1.00 94.44 76 LEU A N 1
ATOM 550 C CA . LEU A 1 76 ? -2.455 4.802 -4.090 1.00 94.44 76 LEU A CA 1
ATOM 551 C C . LEU A 1 76 ? -1.556 4.881 -5.316 1.00 94.44 76 LEU A C 1
ATOM 553 O O . LEU A 1 76 ? -1.631 4.037 -6.205 1.00 94.44 76 LEU A O 1
ATOM 557 N N . GLU A 1 77 ? -0.692 5.886 -5.345 1.00 94.62 77 GLU A N 1
ATOM 558 C CA . GLU A 1 77 ? 0.375 5.992 -6.335 1.00 94.62 77 GLU A CA 1
ATOM 559 C C . GLU A 1 77 ? 1.692 5.706 -5.632 1.00 94.62 77 GLU A C 1
ATOM 561 O O . GLU A 1 77 ? 2.009 6.355 -4.632 1.00 94.62 77 GLU A O 1
ATOM 566 N N . VAL A 1 78 ? 2.432 4.720 -6.120 1.00 92.81 78 VAL A N 1
ATOM 567 C CA . VAL A 1 78 ? 3.637 4.188 -5.481 1.00 92.81 78 VAL A CA 1
ATOM 568 C C . VAL A 1 78 ? 4.667 3.810 -6.541 1.00 92.81 78 VAL A C 1
ATOM 570 O O . VAL A 1 78 ? 4.355 3.766 -7.730 1.00 92.81 78 VAL A O 1
ATOM 573 N N . ASN A 1 79 ? 5.904 3.591 -6.107 1.00 92.06 79 ASN A N 1
ATOM 574 C CA . ASN A 1 79 ? 7.001 3.211 -6.988 1.00 92.06 79 ASN A CA 1
ATOM 575 C C . ASN A 1 79 ? 7.122 1.677 -7.086 1.00 92.06 79 ASN A C 1
ATOM 577 O O . ASN A 1 79 ? 7.035 0.988 -6.064 1.00 92.06 79 ASN A O 1
ATOM 581 N N . PHE A 1 80 ? 7.327 1.146 -8.296 1.00 90.31 80 PHE A N 1
ATOM 582 C CA . PHE A 1 80 ? 7.394 -0.294 -8.537 1.00 90.31 80 PHE A CA 1
ATOM 583 C C . PHE A 1 80 ? 8.613 -0.939 -7.885 1.00 90.31 80 PHE A C 1
ATOM 585 O O . PHE A 1 80 ? 8.528 -2.101 -7.510 1.00 90.31 80 PHE A O 1
ATOM 592 N N . GLU A 1 81 ? 9.739 -0.234 -7.754 1.00 91.19 81 GLU A N 1
ATOM 593 C CA . GLU A 1 81 ? 10.995 -0.812 -7.262 1.00 91.19 81 GLU A CA 1
ATOM 594 C C . GLU A 1 81 ? 10.816 -1.330 -5.834 1.00 91.19 81 GLU A C 1
ATOM 596 O O . GLU A 1 81 ? 11.140 -2.477 -5.534 1.00 91.19 81 GLU A O 1
ATOM 601 N N . VAL A 1 82 ? 10.174 -0.524 -4.987 1.00 90.94 82 VAL A N 1
ATOM 602 C CA . VAL A 1 82 ? 9.860 -0.899 -3.606 1.00 90.94 82 VAL A CA 1
ATOM 603 C C . VAL A 1 82 ? 8.835 -2.033 -3.555 1.00 90.94 82 VAL A C 1
ATOM 605 O O . VAL A 1 82 ? 9.001 -2.971 -2.776 1.00 90.94 82 VAL A O 1
ATOM 608 N N . LEU A 1 83 ? 7.797 -1.993 -4.399 1.00 90.81 83 LEU A N 1
ATOM 609 C CA . LEU A 1 83 ? 6.785 -3.053 -4.432 1.00 90.81 83 LEU A CA 1
ATOM 610 C C . LEU A 1 83 ? 7.372 -4.404 -4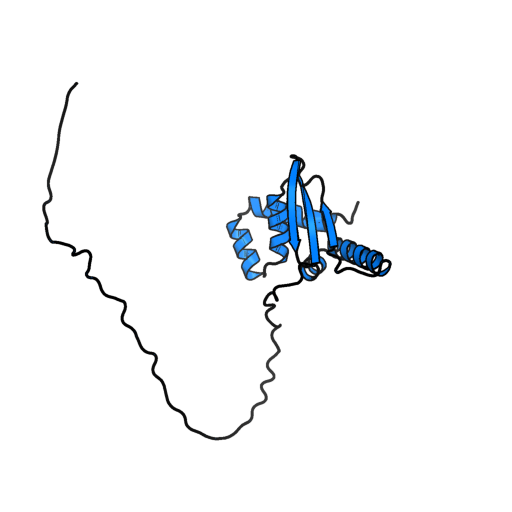.856 1.00 90.81 83 LEU A C 1
ATOM 612 O O . LEU A 1 83 ? 7.066 -5.413 -4.227 1.00 90.81 83 LEU A O 1
ATOM 616 N N . CYS A 1 84 ? 8.216 -4.427 -5.891 1.00 90.50 84 CYS A N 1
ATOM 617 C CA . CYS A 1 84 ? 8.820 -5.654 -6.405 1.00 90.50 84 CYS A CA 1
ATOM 618 C C . CYS A 1 84 ? 9.769 -6.304 -5.390 1.00 90.50 84 CYS A C 1
ATOM 620 O O . CYS A 1 84 ? 9.831 -7.526 -5.321 1.00 90.50 84 CYS A O 1
ATOM 622 N N . VAL A 1 85 ? 10.499 -5.506 -4.601 1.00 91.00 85 VAL A N 1
ATOM 623 C CA . VAL A 1 85 ? 11.404 -6.020 -3.557 1.00 91.00 85 VAL A CA 1
ATOM 624 C C . VAL A 1 85 ? 10.628 -6.631 -2.388 1.00 91.00 85 VAL A C 1
ATOM 626 O O . VAL A 1 85 ? 11.065 -7.627 -1.819 1.00 91.00 85 VAL A O 1
ATOM 629 N N . ASN A 1 86 ? 9.478 -6.052 -2.033 1.00 88.38 86 ASN A N 1
ATOM 630 C CA . ASN A 1 86 ? 8.691 -6.493 -0.879 1.00 88.38 86 ASN A CA 1
ATOM 631 C C . ASN A 1 86 ? 7.677 -7.600 -1.210 1.00 88.38 86 ASN A C 1
ATOM 633 O O . ASN A 1 86 ? 7.234 -8.315 -0.313 1.00 88.38 86 ASN A O 1
ATOM 637 N N . SER A 1 87 ? 7.276 -7.742 -2.476 1.00 88.00 87 SER A N 1
ATOM 638 C CA . SER A 1 87 ? 6.237 -8.687 -2.883 1.00 88.00 87 SER A CA 1
ATOM 639 C C . SER A 1 87 ? 6.493 -9.258 -4.273 1.00 88.00 87 SER A C 1
ATOM 641 O O . SER A 1 87 ? 6.382 -8.566 -5.288 1.00 88.00 87 SER A O 1
ATOM 643 N N . GLU A 1 88 ? 6.738 -10.568 -4.321 1.00 88.19 88 GLU A N 1
ATOM 644 C CA . GLU A 1 88 ? 6.845 -11.320 -5.576 1.00 88.19 88 GLU A CA 1
ATOM 645 C C . GLU A 1 88 ? 5.542 -11.278 -6.387 1.00 88.19 88 GLU A C 1
ATOM 647 O O . GLU A 1 88 ? 5.583 -11.258 -7.617 1.00 88.19 88 GLU A O 1
ATOM 652 N N . VAL A 1 89 ? 4.384 -11.181 -5.719 1.00 85.19 89 VAL A N 1
ATOM 653 C CA . VAL A 1 89 ? 3.084 -11.008 -6.388 1.00 85.19 89 VAL A CA 1
ATOM 654 C C . VAL A 1 89 ? 3.076 -9.725 -7.207 1.00 85.19 89 VAL A C 1
ATOM 656 O O . VAL A 1 89 ? 2.714 -9.736 -8.383 1.00 85.19 89 VAL A O 1
ATOM 659 N N . PHE A 1 90 ? 3.498 -8.609 -6.607 1.00 89.25 90 PHE A N 1
ATOM 660 C CA . PHE A 1 90 ? 3.572 -7.351 -7.340 1.00 89.25 90 PHE A CA 1
ATOM 661 C C . PHE A 1 90 ? 4.657 -7.391 -8.411 1.00 89.25 90 PHE A C 1
ATOM 663 O O . PHE A 1 90 ? 4.403 -6.913 -9.515 1.00 89.25 90 PHE A O 1
ATOM 670 N N . ALA A 1 91 ? 5.810 -8.008 -8.133 1.00 90.19 91 ALA A N 1
ATOM 671 C CA . ALA A 1 91 ? 6.865 -8.179 -9.127 1.00 90.19 91 ALA A CA 1
ATOM 672 C C . ALA A 1 91 ? 6.348 -8.870 -10.399 1.00 90.19 91 ALA A C 1
ATOM 674 O O . ALA A 1 91 ? 6.514 -8.325 -11.491 1.00 90.19 91 ALA A O 1
ATOM 675 N N . GLY A 1 92 ? 5.636 -9.993 -10.253 1.00 88.38 92 GLY A N 1
ATOM 676 C CA . GLY A 1 92 ? 5.032 -10.713 -11.375 1.00 88.38 92 GLY A CA 1
ATOM 677 C C . GLY A 1 92 ? 3.989 -9.882 -12.126 1.00 88.38 92 GLY A C 1
ATOM 678 O O . GLY A 1 92 ? 4.068 -9.746 -13.345 1.00 88.38 92 GLY A O 1
ATOM 679 N N . LEU A 1 93 ? 3.059 -9.236 -11.408 1.00 88.56 93 LEU A N 1
ATOM 680 C CA . LEU A 1 93 ? 2.025 -8.389 -12.024 1.00 88.56 93 LEU A CA 1
ATOM 681 C C . LEU A 1 93 ? 2.618 -7.219 -12.828 1.00 88.56 93 LEU A C 1
ATOM 683 O O . LEU A 1 93 ? 2.132 -6.882 -13.910 1.00 88.56 93 LEU A O 1
ATOM 687 N N . ILE A 1 94 ? 3.667 -6.584 -12.302 1.00 89.88 94 ILE A N 1
ATOM 688 C CA . ILE A 1 94 ? 4.343 -5.453 -12.946 1.00 89.88 94 ILE A CA 1
ATOM 689 C C . ILE A 1 94 ? 5.178 -5.924 -14.146 1.00 89.88 94 ILE A C 1
ATOM 691 O O . ILE A 1 94 ? 5.248 -5.224 -15.162 1.00 89.88 94 ILE A O 1
ATOM 695 N N . GLU A 1 95 ? 5.801 -7.099 -14.065 1.00 89.06 95 GLU A N 1
ATOM 696 C CA . GLU A 1 95 ? 6.537 -7.699 -15.179 1.00 89.06 95 GLU A CA 1
ATOM 697 C C . GLU A 1 95 ? 5.603 -8.082 -16.335 1.00 89.06 95 GLU A C 1
ATOM 699 O O . GLU A 1 95 ? 5.855 -7.703 -17.485 1.00 89.06 95 GLU A O 1
ATOM 704 N N . ASP A 1 96 ? 4.479 -8.732 -16.033 1.00 86.81 96 ASP A N 1
ATOM 705 C CA . ASP A 1 96 ? 3.440 -9.064 -17.011 1.00 86.81 96 ASP A CA 1
ATOM 706 C C . ASP A 1 96 ? 2.896 -7.805 -17.694 1.00 86.81 96 ASP A C 1
ATOM 708 O O . ASP A 1 96 ? 2.751 -7.757 -18.924 1.00 86.81 96 ASP A O 1
ATOM 712 N N . TYR A 1 97 ? 2.677 -6.740 -16.917 1.00 85.75 97 TYR A N 1
ATOM 713 C CA . TYR A 1 97 ? 2.297 -5.438 -17.451 1.00 85.75 97 TYR A CA 1
ATOM 714 C C . TYR A 1 97 ? 3.354 -4.889 -18.418 1.00 85.75 97 TYR A C 1
ATOM 716 O O . TYR A 1 97 ? 3.029 -4.532 -19.553 1.00 85.75 97 TYR A O 1
ATOM 724 N N . LYS A 1 98 ? 4.630 -4.857 -18.014 1.00 84.12 98 LYS A N 1
ATOM 725 C CA . LYS A 1 98 ? 5.744 -4.385 -18.856 1.00 84.12 98 LYS A CA 1
ATOM 726 C C . LYS A 1 98 ? 5.844 -5.167 -20.166 1.00 84.12 98 LYS A C 1
ATOM 728 O O . LYS A 1 98 ? 6.026 -4.565 -21.228 1.00 84.12 98 LYS A O 1
ATOM 733 N N . LYS A 1 99 ? 5.665 -6.488 -20.112 1.00 82.25 99 LYS A N 1
ATOM 734 C CA . LYS A 1 99 ? 5.675 -7.370 -21.284 1.00 82.25 99 LYS A CA 1
ATOM 735 C C . LYS A 1 99 ? 4.521 -7.064 -22.243 1.00 82.25 99 LYS A C 1
ATOM 737 O O . LYS A 1 99 ? 4.739 -6.981 -23.451 1.00 82.25 99 LYS A O 1
ATOM 742 N N . GLY A 1 100 ? 3.316 -6.828 -21.720 1.00 74.62 100 GLY A N 1
ATOM 743 C CA . GLY A 1 100 ? 2.163 -6.400 -22.520 1.00 74.62 100 GLY A CA 1
ATOM 744 C C . GLY A 1 100 ? 2.332 -4.998 -23.122 1.00 74.62 100 GLY A C 1
ATOM 745 O O . GLY A 1 100 ? 1.919 -4.738 -24.252 1.00 74.62 100 GLY A O 1
ATOM 746 N N . VAL A 1 101 ? 3.000 -4.094 -22.403 1.00 66.69 101 VAL A N 1
ATOM 747 C CA . VAL A 1 101 ? 3.258 -2.714 -22.834 1.00 66.69 101 VAL A CA 1
ATOM 748 C C . VAL A 1 101 ? 4.300 -2.618 -23.944 1.00 66.69 101 VAL A C 1
ATOM 750 O O . VAL A 1 101 ? 4.117 -1.795 -24.843 1.00 66.69 101 VAL A O 1
ATOM 753 N N . ALA A 1 102 ? 5.334 -3.462 -23.933 1.00 58.97 102 ALA A N 1
ATOM 754 C CA . ALA A 1 102 ? 6.340 -3.526 -24.997 1.00 58.97 102 ALA A CA 1
ATOM 755 C C . ALA A 1 102 ? 5.733 -3.868 -26.373 1.00 58.97 102 ALA A C 1
ATOM 757 O O . ALA A 1 102 ? 6.300 -3.515 -27.405 1.00 58.97 102 ALA A O 1
ATOM 758 N N . SER A 1 103 ? 4.548 -4.489 -26.394 1.00 58.47 103 SER A N 1
ATOM 759 C CA . SER A 1 103 ? 3.801 -4.768 -27.623 1.00 58.47 103 SER A CA 1
ATOM 760 C C . SER A 1 103 ? 3.054 -3.550 -28.189 1.00 58.47 103 SER A C 1
ATOM 762 O O . SER A 1 103 ? 2.629 -3.588 -29.342 1.00 58.47 103 SER A O 1
ATOM 764 N N . TRP A 1 104 ? 2.880 -2.475 -27.412 1.00 55.00 104 TRP A N 1
ATOM 765 C CA . TRP A 1 104 ? 2.132 -1.276 -27.802 1.00 55.00 104 TRP A CA 1
ATOM 766 C C . TRP A 1 104 ? 2.990 -0.030 -27.565 1.00 55.00 104 TRP A C 1
ATOM 768 O O . TRP A 1 104 ? 2.948 0.585 -26.496 1.00 55.00 104 TRP A O 1
ATOM 778 N N . SER A 1 105 ? 3.791 0.333 -28.565 1.00 58.09 105 SER A N 1
ATOM 779 C CA . SER A 1 105 ? 4.620 1.541 -28.558 1.00 58.09 105 SER A CA 1
ATOM 780 C C . SER A 1 105 ? 3.795 2.797 -28.233 1.00 58.09 105 SER A C 1
ATOM 782 O O . SER A 1 105 ? 2.744 3.026 -28.830 1.00 58.09 105 SER A O 1
ATOM 784 N N . GLY A 1 106 ? 4.288 3.608 -27.290 1.00 51.75 106 GLY A N 1
ATOM 785 C CA . GLY A 1 106 ? 3.846 4.992 -27.090 1.00 51.75 106 GLY A CA 1
ATOM 786 C C . GLY A 1 106 ? 2.893 5.245 -25.919 1.00 51.75 106 GLY A C 1
ATOM 787 O O . GLY A 1 106 ? 1.721 5.529 -26.131 1.00 51.75 106 GLY A O 1
ATOM 788 N N . SER A 1 107 ? 3.399 5.199 -24.685 1.00 55.41 107 SER A N 1
ATOM 789 C CA . SER A 1 107 ? 3.156 6.219 -23.643 1.00 55.41 107 SER A CA 1
ATOM 790 C C . SER A 1 107 ? 3.857 5.811 -22.345 1.00 55.41 107 SER A C 1
ATOM 792 O O . SER A 1 107 ? 4.074 4.623 -22.106 1.00 55.41 107 SER A O 1
ATOM 794 N N . ASN A 1 108 ? 4.234 6.793 -21.521 1.00 64.62 108 ASN A N 1
ATOM 795 C CA . ASN A 1 108 ? 4.717 6.571 -20.156 1.00 64.62 108 ASN A CA 1
ATOM 796 C C . ASN A 1 108 ? 3.581 5.915 -19.369 1.00 64.62 108 ASN A C 1
ATOM 798 O O . ASN A 1 108 ? 2.588 6.554 -19.013 1.00 64.62 108 ASN A O 1
ATOM 802 N N . LYS A 1 109 ? 3.666 4.596 -19.242 1.00 69.81 109 LYS A N 1
ATOM 803 C CA . LYS A 1 109 ? 2.535 3.747 -18.904 1.00 69.81 109 LYS A CA 1
ATOM 804 C C . LYS A 1 109 ? 2.597 3.404 -17.429 1.00 69.81 109 LYS A C 1
ATOM 806 O O . LYS A 1 109 ? 3.205 2.424 -17.024 1.00 69.81 109 LYS A O 1
ATOM 811 N N . LEU A 1 110 ? 1.961 4.269 -16.650 1.00 83.94 110 LEU A N 1
ATOM 812 C CA . LEU A 1 110 ? 1.584 4.016 -15.267 1.00 83.94 110 LEU A CA 1
ATOM 813 C C . LEU A 1 110 ? 0.911 2.635 -15.170 1.00 83.94 110 LEU A C 1
ATOM 815 O O . LEU A 1 110 ? -0.179 2.440 -15.722 1.00 83.94 110 LEU A O 1
ATOM 819 N N . CYS A 1 111 ? 1.556 1.694 -14.485 1.00 88.75 111 CYS A N 1
ATOM 820 C CA . CYS A 1 111 ? 1.035 0.361 -14.222 1.00 88.75 111 CYS A CA 1
ATOM 821 C C . CYS A 1 111 ? -0.215 0.478 -13.351 1.00 88.75 111 CYS A C 1
ATOM 823 O O . CYS A 1 111 ? -0.177 1.063 -12.269 1.00 88.75 111 CYS A O 1
ATOM 825 N N . ARG A 1 112 ? -1.346 -0.038 -13.836 1.00 90.25 112 ARG A N 1
ATOM 826 C CA . ARG A 1 112 ? -2.625 0.036 -13.124 1.00 90.25 112 ARG A CA 1
ATOM 827 C C . ARG A 1 112 ? -2.934 -1.312 -12.503 1.00 90.25 112 ARG A C 1
ATOM 829 O O . ARG A 1 112 ? -3.060 -2.294 -13.224 1.00 90.25 112 ARG A O 1
ATOM 836 N N . ILE A 1 113 ? -3.078 -1.328 -11.184 1.00 91.00 113 ILE A N 1
ATOM 837 C CA . ILE A 1 113 ? -3.417 -2.523 -10.410 1.00 91.00 113 ILE A CA 1
ATOM 838 C C . ILE A 1 113 ? -4.758 -2.272 -9.728 1.00 91.00 113 ILE A C 1
ATOM 840 O O . ILE A 1 113 ? -4.954 -1.217 -9.125 1.00 91.00 113 ILE A O 1
ATOM 844 N N . GLU A 1 114 ? -5.682 -3.223 -9.808 1.00 91.75 114 GLU A N 1
ATOM 845 C CA . GLU A 1 114 ? -6.963 -3.152 -9.104 1.00 91.75 114 GLU A CA 1
ATOM 846 C C . GLU A 1 114 ? -7.045 -4.252 -8.048 1.00 91.75 114 GLU A C 1
ATOM 848 O O . GLU A 1 114 ? -6.774 -5.415 -8.334 1.00 91.75 114 GLU A O 1
ATOM 853 N N . VAL A 1 115 ? -7.435 -3.874 -6.831 1.00 90.56 115 VAL A N 1
ATOM 854 C CA . VAL A 1 115 ? -7.674 -4.802 -5.722 1.00 90.56 115 VAL A CA 1
ATOM 855 C C . VAL A 1 115 ? -9.128 -4.650 -5.298 1.00 90.56 115 VAL A C 1
ATOM 857 O O . VAL A 1 115 ? -9.555 -3.578 -4.858 1.00 90.56 115 VAL A O 1
ATOM 860 N N . LEU A 1 116 ? -9.903 -5.713 -5.490 1.00 90.25 116 LEU A N 1
ATOM 861 C CA . LEU A 1 116 ? -11.331 -5.751 -5.187 1.00 90.25 116 LEU A CA 1
ATOM 862 C C . LEU A 1 116 ? -11.578 -6.312 -3.786 1.00 90.25 116 LEU A C 1
ATOM 864 O O . LEU A 1 116 ? -10.718 -6.974 -3.214 1.00 90.25 116 LEU A O 1
ATOM 868 N N . GLU A 1 117 ? -12.775 -6.051 -3.262 1.00 89.38 117 GLU A N 1
ATOM 869 C CA . GLU A 1 117 ? -13.280 -6.642 -2.017 1.00 89.38 117 GLU A CA 1
ATOM 870 C C . GLU A 1 117 ? -12.350 -6.482 -0.802 1.00 89.38 117 GLU A C 1
ATOM 872 O O . GLU A 1 117 ? -12.296 -7.338 0.077 1.00 89.38 117 GLU A O 1
ATOM 877 N N . VAL A 1 118 ? -11.646 -5.355 -0.707 1.00 91.38 118 VAL A N 1
ATOM 878 C CA . VAL A 1 118 ? -10.772 -5.062 0.433 1.00 91.38 118 VAL A CA 1
ATOM 879 C C . VAL A 1 118 ? -11.620 -4.864 1.693 1.00 91.38 118 VAL A C 1
ATOM 881 O O . VAL A 1 118 ? -12.585 -4.098 1.708 1.00 91.38 118 VAL A O 1
ATOM 884 N N . GLU A 1 119 ? -11.279 -5.556 2.774 1.00 89.75 119 GLU A N 1
ATOM 885 C CA . GLU A 1 119 ? -12.042 -5.478 4.025 1.00 89.75 119 GLU A CA 1
ATOM 886 C C . GLU A 1 119 ? -11.790 -4.161 4.748 1.00 89.75 119 GLU A C 1
ATOM 888 O O . GLU A 1 119 ? -12.727 -3.422 5.057 1.00 89.75 119 GLU A O 1
ATOM 893 N N . ASN A 1 120 ? -10.514 -3.831 4.944 1.00 91.75 120 ASN A N 1
ATOM 894 C CA . ASN A 1 120 ? -10.093 -2.596 5.576 1.00 91.75 120 ASN A CA 1
ATOM 895 C C . ASN A 1 120 ? -9.096 -1.850 4.683 1.00 91.75 120 ASN A C 1
ATOM 897 O O . ASN A 1 120 ? -7.905 -2.154 4.637 1.00 91.75 120 ASN A O 1
ATOM 901 N N . LEU A 1 121 ? -9.608 -0.839 3.978 1.00 93.81 121 LEU A N 1
ATOM 902 C CA . LEU A 1 121 ? -8.810 0.028 3.112 1.00 93.81 121 LEU A CA 1
ATOM 903 C C . LEU A 1 121 ? -7.675 0.719 3.882 1.00 93.81 121 LEU A C 1
ATOM 905 O O . LEU A 1 121 ? -6.571 0.832 3.357 1.00 93.81 121 LEU A O 1
ATOM 909 N N . GLY A 1 122 ? -7.933 1.155 5.120 1.00 94.00 122 GLY A N 1
ATOM 910 C CA . GLY A 1 122 ? -6.945 1.832 5.960 1.00 94.00 122 GLY A CA 1
ATOM 911 C C . GLY A 1 122 ? -5.767 0.922 6.285 1.00 94.00 122 GLY A C 1
ATOM 912 O O . GLY A 1 122 ? -4.631 1.278 6.003 1.00 94.00 122 GLY A O 1
ATOM 913 N N . VAL A 1 123 ? -6.043 -0.288 6.769 1.00 94.12 123 VAL A N 1
ATOM 914 C CA . VAL A 1 123 ? -5.007 -1.289 7.075 1.00 94.12 123 VAL A CA 1
ATOM 915 C C . VAL A 1 123 ? -4.217 -1.674 5.823 1.00 94.12 123 VAL A C 1
ATOM 917 O O . VAL A 1 123 ? -2.994 -1.792 5.877 1.00 94.12 123 VAL A O 1
ATOM 920 N N . PHE A 1 124 ? -4.881 -1.794 4.670 1.00 94.62 124 PHE A N 1
ATOM 921 C CA . PHE A 1 124 ? -4.191 -2.046 3.406 1.00 94.62 124 PHE A CA 1
ATOM 922 C C . PHE A 1 124 ? -3.230 -0.907 3.043 1.00 94.62 124 PHE A C 1
ATOM 924 O O . PHE A 1 124 ? -2.081 -1.158 2.687 1.00 94.62 124 PHE A O 1
ATOM 931 N N . ARG A 1 125 ? -3.662 0.355 3.163 1.00 95.00 125 ARG A N 1
ATOM 932 C CA . ARG A 1 125 ? -2.780 1.515 2.961 1.00 95.00 125 ARG A CA 1
ATOM 933 C C . ARG A 1 125 ? -1.604 1.489 3.920 1.00 95.00 125 ARG A C 1
ATOM 935 O O . ARG A 1 125 ? -0.481 1.664 3.465 1.00 95.00 125 ARG A O 1
ATOM 942 N N . GLU A 1 126 ? -1.856 1.251 5.204 1.00 94.25 126 GLU A N 1
ATOM 943 C CA . GLU A 1 126 ? -0.787 1.170 6.196 1.00 94.25 126 GLU A CA 1
ATOM 944 C C . GLU A 1 126 ? 0.224 0.072 5.814 1.00 94.25 126 GLU A C 1
ATOM 946 O O . GLU A 1 126 ? 1.430 0.298 5.865 1.00 94.25 126 GLU A O 1
ATOM 951 N N . THR A 1 127 ? -0.255 -1.076 5.330 1.00 93.81 127 THR A N 1
ATOM 952 C CA . THR A 1 127 ? 0.592 -2.176 4.845 1.00 93.81 127 THR A CA 1
ATOM 953 C C . THR A 1 127 ? 1.480 -1.749 3.679 1.00 93.81 127 THR A C 1
ATOM 955 O O . THR A 1 127 ? 2.682 -1.994 3.705 1.00 93.81 127 THR A O 1
ATOM 958 N N . ILE A 1 128 ? 0.914 -1.074 2.672 1.00 93.69 128 ILE A N 1
ATOM 959 C CA . ILE A 1 128 ? 1.695 -0.568 1.536 1.00 93.69 128 ILE A CA 1
ATOM 960 C C . ILE A 1 128 ? 2.716 0.470 2.001 1.00 93.69 128 ILE A C 1
ATOM 962 O O . ILE A 1 128 ? 3.856 0.423 1.564 1.00 93.69 128 ILE A O 1
ATOM 966 N N . GLU A 1 129 ? 2.352 1.379 2.906 1.00 92.38 129 GLU A N 1
ATOM 967 C CA . GLU A 1 129 ? 3.285 2.374 3.450 1.00 92.38 129 GLU A CA 1
ATOM 968 C C . GLU A 1 129 ? 4.430 1.741 4.240 1.00 92.38 129 GLU A C 1
ATOM 970 O O . GLU A 1 129 ? 5.552 2.236 4.179 1.00 92.38 129 GLU A O 1
ATOM 975 N N . LEU A 1 130 ? 4.176 0.619 4.923 1.00 90.25 130 LEU A N 1
ATOM 976 C CA . LEU A 1 130 ? 5.201 -0.115 5.671 1.00 90.25 130 LEU A CA 1
ATOM 977 C C . LEU A 1 130 ? 6.328 -0.606 4.751 1.00 90.25 130 LEU A C 1
ATOM 979 O O . LEU A 1 130 ? 7.483 -0.601 5.155 1.00 90.25 130 LEU A O 1
ATOM 983 N N . MET A 1 131 ? 6.015 -0.945 3.494 1.00 89.62 131 MET A N 1
ATOM 984 C CA . MET A 1 131 ? 7.013 -1.364 2.498 1.00 89.62 131 MET A CA 1
ATOM 985 C C . MET A 1 131 ? 8.006 -0.245 2.134 1.00 89.62 131 MET A C 1
ATOM 987 O O . MET A 1 131 ? 9.086 -0.535 1.626 1.00 89.62 131 MET A O 1
ATOM 991 N N . PHE A 1 132 ? 7.650 1.025 2.366 1.00 91.19 132 PHE A N 1
ATOM 992 C CA . PHE A 1 132 ? 8.484 2.201 2.068 1.00 91.19 132 PHE A CA 1
ATOM 993 C C . PHE A 1 132 ? 9.269 2.712 3.280 1.00 91.19 132 PHE A C 1
ATOM 995 O O . PHE A 1 132 ? 10.014 3.689 3.169 1.00 91.19 132 PHE A O 1
ATOM 1002 N N . GLU A 1 133 ? 9.090 2.101 4.445 1.00 90.50 133 GLU A N 1
ATOM 1003 C CA . GLU A 1 133 ? 9.768 2.514 5.663 1.00 90.50 133 GLU A CA 1
ATOM 1004 C C . GLU A 1 133 ? 11.068 1.749 5.867 1.00 90.50 133 GLU A C 1
ATOM 1006 O O . GLU A 1 133 ? 11.195 0.576 5.539 1.00 90.50 133 GLU A O 1
ATOM 1011 N N . ASN A 1 134 ? 12.042 2.430 6.463 1.00 88.25 134 ASN A N 1
ATOM 1012 C CA . ASN A 1 134 ? 13.276 1.794 6.906 1.00 88.25 134 ASN A CA 1
ATOM 1013 C C . ASN A 1 134 ? 13.040 1.055 8.234 1.00 88.25 134 ASN A C 1
ATOM 1015 O O . ASN A 1 134 ? 12.196 1.481 9.026 1.00 88.25 134 ASN A O 1
ATOM 1019 N N . ASP A 1 135 ? 13.851 0.038 8.533 1.00 86.12 135 ASP A N 1
ATOM 1020 C CA . ASP A 1 135 ? 13.713 -0.838 9.714 1.00 86.12 135 ASP A CA 1
ATOM 1021 C C . ASP A 1 135 ? 13.565 -0.086 11.056 1.00 86.12 135 ASP A C 1
ATOM 1023 O O . ASP A 1 135 ? 12.734 -0.435 11.907 1.00 86.12 135 ASP A O 1
ATOM 1027 N N . ASP A 1 136 ? 14.319 1.005 11.229 1.00 85.94 136 ASP A N 1
ATOM 1028 C CA . ASP A 1 136 ? 14.267 1.861 12.423 1.00 85.94 136 ASP A CA 1
ATOM 1029 C C . ASP A 1 136 ? 12.928 2.603 12.578 1.00 85.94 136 ASP A C 1
ATOM 1031 O O . ASP A 1 136 ? 12.465 2.867 13.695 1.00 85.94 136 ASP A O 1
ATOM 1035 N N . CYS A 1 137 ? 12.313 2.988 11.458 1.00 87.44 137 CYS A N 1
ATOM 1036 C CA . CYS A 1 137 ? 11.017 3.664 11.421 1.00 87.44 137 CYS A CA 1
ATOM 1037 C C . CYS A 1 137 ? 9.870 2.657 11.529 1.00 87.44 137 CYS A C 1
ATOM 1039 O O . CYS A 1 137 ? 8.907 2.921 12.251 1.00 87.44 137 CYS A O 1
ATOM 1041 N N . LEU A 1 138 ? 10.018 1.495 10.891 1.00 89.25 138 LEU A N 1
ATOM 1042 C CA . LEU A 1 138 ? 9.062 0.394 10.906 1.00 89.25 138 LEU A CA 1
ATOM 1043 C C . LEU A 1 138 ? 8.768 -0.041 12.344 1.00 89.25 138 LEU A C 1
ATOM 1045 O O . LEU A 1 138 ? 7.616 -0.043 12.776 1.00 89.25 138 LEU A O 1
ATOM 1049 N N . SER A 1 139 ? 9.813 -0.297 13.135 1.00 89.12 139 SER A N 1
ATOM 1050 C CA . SER A 1 139 ? 9.663 -0.713 14.537 1.00 89.12 139 SER A CA 1
ATOM 1051 C C . SER A 1 139 ? 8.900 0.323 15.373 1.00 89.12 139 SER A C 1
ATOM 1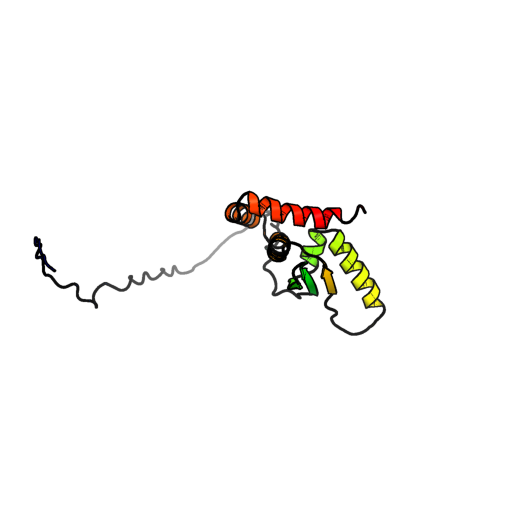053 O O . SER A 1 139 ? 8.016 -0.023 16.156 1.00 89.12 139 SER A O 1
ATOM 1055 N N . LYS A 1 140 ? 9.198 1.615 15.187 1.00 90.62 140 LYS A N 1
ATOM 1056 C CA . LYS A 1 140 ? 8.518 2.712 15.900 1.00 90.62 140 LYS A CA 1
ATOM 1057 C C . LYS A 1 140 ? 7.058 2.844 15.488 1.00 90.62 140 LYS A C 1
ATOM 1059 O O . LYS A 1 140 ? 6.206 3.091 16.339 1.00 90.62 140 LYS A O 1
ATOM 1064 N N . ARG A 1 141 ? 6.760 2.693 14.199 1.00 89.38 141 ARG A N 1
ATOM 1065 C CA . ARG A 1 141 ? 5.393 2.783 13.694 1.00 89.38 141 ARG A CA 1
ATOM 1066 C C . ARG A 1 141 ? 4.544 1.615 14.173 1.00 89.38 141 ARG A C 1
ATOM 1068 O O . ARG A 1 141 ? 3.454 1.858 14.679 1.00 89.38 141 ARG A O 1
ATOM 1075 N N . LEU A 1 142 ? 5.067 0.390 14.123 1.00 90.56 142 LEU A N 1
ATOM 1076 C CA . LEU A 1 142 ? 4.394 -0.778 14.695 1.00 90.56 142 LEU A CA 1
ATOM 1077 C C . LEU A 1 142 ? 4.118 -0.579 16.195 1.00 90.56 142 LEU A C 1
ATOM 1079 O O . LEU A 1 142 ? 3.000 -0.787 16.660 1.00 90.56 142 LEU A O 1
ATOM 1083 N N . LEU A 1 143 ? 5.091 -0.076 16.961 1.00 91.31 143 LEU A N 1
ATOM 1084 C CA . LEU A 1 143 ? 4.870 0.243 18.376 1.00 91.31 143 LEU A CA 1
ATOM 1085 C C . LEU A 1 143 ? 3.754 1.280 18.588 1.00 91.31 143 LEU A C 1
ATOM 1087 O O . LEU A 1 143 ? 2.948 1.117 19.502 1.00 91.31 143 LEU A O 1
ATOM 1091 N N . ASN A 1 144 ? 3.682 2.316 17.747 1.00 91.75 144 ASN A N 1
ATOM 1092 C CA . ASN A 1 144 ? 2.659 3.363 17.840 1.00 91.75 144 ASN A CA 1
ATOM 1093 C C . ASN A 1 144 ? 1.254 2.875 17.468 1.00 91.75 144 ASN A C 1
ATOM 1095 O O . ASN A 1 144 ? 0.277 3.306 18.076 1.00 91.75 144 ASN A O 1
ATOM 1099 N N . ILE A 1 145 ? 1.151 1.999 16.471 1.00 91.25 145 ILE A N 1
ATOM 1100 C CA . ILE A 1 145 ? -0.114 1.381 16.057 1.00 91.25 145 ILE A CA 1
ATOM 1101 C C . ILE A 1 145 ? -0.602 0.397 17.138 1.00 91.25 145 ILE A C 1
ATOM 1103 O O . ILE A 1 145 ? -1.806 0.231 17.344 1.00 91.25 145 ILE A O 1
ATOM 1107 N N . GLY A 1 146 ? 0.331 -0.212 17.875 1.00 93.00 146 GLY A N 1
ATOM 1108 C CA . GLY A 1 146 ? 0.049 -1.154 18.948 1.00 93.00 146 GLY A CA 1
ATOM 1109 C C . GLY A 1 146 ? -0.269 -2.558 18.433 1.00 93.00 146 GLY A C 1
ATOM 1110 O O . GLY A 1 146 ? -0.465 -2.788 17.244 1.00 93.00 146 GLY A O 1
ATOM 1111 N N . VAL A 1 147 ? -0.325 -3.526 19.353 1.00 93.81 147 VAL A N 1
ATOM 1112 C CA . VAL A 1 147 ? -0.366 -4.963 19.017 1.00 93.81 147 VAL A CA 1
ATOM 1113 C C . VAL A 1 147 ? -1.518 -5.324 18.078 1.00 93.81 147 VAL A C 1
ATOM 1115 O O . VAL A 1 147 ? -1.285 -5.989 17.077 1.00 93.81 147 VAL A O 1
ATOM 1118 N N . PHE A 1 148 ? -2.741 -4.876 18.370 1.00 89.81 148 PHE A N 1
ATOM 111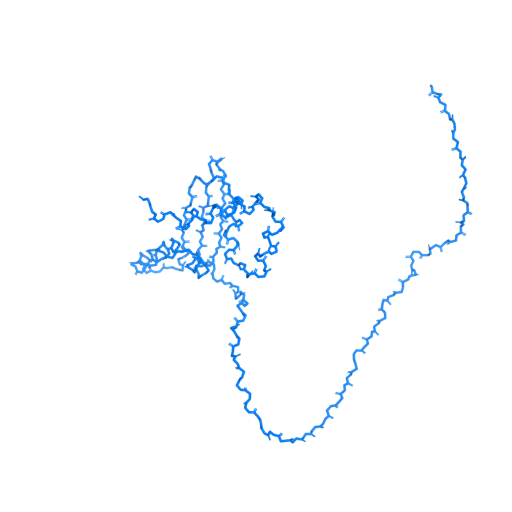9 C CA . PHE A 1 148 ? -3.905 -5.215 17.547 1.00 89.81 148 PHE A CA 1
ATOM 1120 C C . PHE A 1 148 ? -3.800 -4.654 16.127 1.00 89.81 148 PHE A C 1
ATOM 1122 O O . PHE A 1 148 ? -3.985 -5.401 15.176 1.00 89.81 148 PHE A O 1
ATOM 1129 N N . GLY A 1 149 ? -3.412 -3.387 15.965 1.00 92.75 149 GLY A N 1
ATOM 1130 C CA . GLY A 1 149 ? -3.254 -2.833 14.621 1.00 92.75 149 GLY A CA 1
ATOM 1131 C C . GLY A 1 149 ? -2.051 -3.422 13.873 1.00 92.75 149 GLY A C 1
ATOM 1132 O O . GLY A 1 149 ? -2.110 -3.573 12.657 1.00 92.75 149 GLY A O 1
ATOM 1133 N N . CYS A 1 150 ? -0.989 -3.835 14.577 1.00 93.31 150 CYS A N 1
ATOM 1134 C CA . CYS A 1 150 ? 0.094 -4.611 13.968 1.00 93.31 150 CYS A CA 1
ATOM 1135 C C . CYS A 1 150 ? -0.399 -5.950 13.430 1.00 93.31 150 CYS A C 1
ATOM 1137 O O . CYS A 1 150 ? 0.012 -6.337 12.343 1.00 93.31 150 CYS A O 1
ATOM 1139 N N . ILE A 1 151 ? -1.255 -6.654 14.175 1.00 93.81 151 ILE A N 1
ATOM 1140 C CA . ILE A 1 151 ? -1.840 -7.918 13.716 1.00 93.81 151 ILE A CA 1
ATOM 1141 C C . ILE A 1 151 ? -2.614 -7.679 12.419 1.00 93.81 151 ILE A C 1
ATOM 1143 O O . ILE A 1 151 ? -2.324 -8.350 11.434 1.00 93.81 151 ILE A O 1
ATOM 1147 N N . ASP A 1 152 ? -3.494 -6.675 12.391 1.00 93.69 152 ASP A N 1
ATOM 1148 C CA . ASP A 1 152 ? -4.292 -6.357 11.203 1.00 93.69 152 ASP A CA 1
ATOM 1149 C C . ASP A 1 152 ? -3.398 -6.056 9.978 1.00 93.69 152 ASP A C 1
ATOM 1151 O O . ASP A 1 152 ? -3.619 -6.577 8.885 1.00 93.69 152 ASP A O 1
ATOM 1155 N N . VAL A 1 153 ? -2.352 -5.236 10.149 1.00 93.44 153 VAL A N 1
ATOM 1156 C CA . VAL A 1 153 ? -1.404 -4.884 9.070 1.00 93.44 153 VAL A CA 1
ATOM 1157 C C . VAL A 1 153 ? -0.608 -6.103 8.598 1.00 93.44 153 VAL A C 1
ATOM 1159 O O . VAL A 1 153 ? -0.460 -6.326 7.396 1.00 93.44 153 VAL A O 1
ATOM 1162 N N . LEU A 1 154 ? -0.098 -6.912 9.527 1.00 91.44 154 LEU A N 1
ATOM 1163 C CA . LEU A 1 154 ? 0.693 -8.098 9.198 1.00 91.44 154 LEU A CA 1
ATOM 1164 C C . LEU A 1 154 ? -0.154 -9.184 8.532 1.00 91.44 154 LEU A C 1
ATOM 1166 O O . LEU A 1 154 ? 0.343 -9.881 7.651 1.00 91.44 154 LEU A O 1
ATOM 1170 N N . GLU A 1 155 ? -1.428 -9.307 8.893 1.00 91.75 155 GLU A N 1
ATOM 1171 C CA . GLU A 1 155 ? -2.364 -10.219 8.240 1.00 91.75 155 GLU A CA 1
ATOM 1172 C C . GLU A 1 155 ? -2.568 -9.847 6.767 1.00 91.75 155 GLU A C 1
ATOM 1174 O O . GLU A 1 155 ? -2.477 -10.712 5.888 1.00 91.75 155 GLU A O 1
ATOM 1179 N N . VAL A 1 156 ? -2.751 -8.557 6.467 1.00 90.38 156 VAL A N 1
ATOM 1180 C CA . VAL A 1 156 ? -2.829 -8.082 5.078 1.00 90.38 156 VAL A CA 1
ATOM 1181 C C . VAL A 1 156 ? -1.502 -8.303 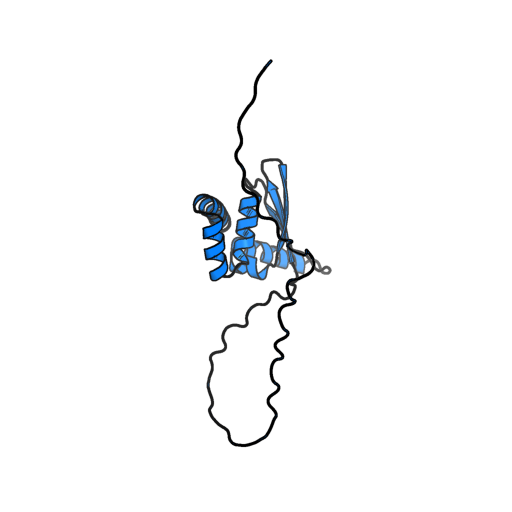4.348 1.00 90.38 156 VAL A C 1
ATOM 1183 O O . VAL A 1 156 ? -1.507 -8.771 3.209 1.00 90.38 156 VAL A O 1
ATOM 1186 N N . HIS A 1 157 ? -0.365 -8.037 4.996 1.00 87.94 157 HIS A N 1
ATOM 1187 C CA . HIS A 1 157 ? 0.957 -8.253 4.402 1.00 87.94 157 HIS A CA 1
ATOM 1188 C C . HIS A 1 157 ? 1.191 -9.725 4.026 1.00 87.94 157 HIS A C 1
ATOM 1190 O O . HIS A 1 157 ? 1.615 -10.033 2.913 1.00 87.94 157 HIS A O 1
ATOM 1196 N N . ILE A 1 158 ? 0.867 -10.650 4.933 1.00 85.75 158 ILE A N 1
ATOM 1197 C CA . ILE A 1 158 ? 0.969 -12.093 4.687 1.00 85.75 158 ILE A CA 1
ATOM 1198 C C . ILE A 1 158 ? -0.017 -12.521 3.599 1.00 85.75 158 ILE A C 1
ATOM 1200 O O . ILE A 1 158 ? 0.335 -13.336 2.753 1.00 85.75 158 ILE A O 1
ATOM 1204 N N . SER A 1 159 ? -1.225 -11.957 3.567 1.00 82.44 159 SER A N 1
ATOM 1205 C CA . SER A 1 159 ? -2.216 -12.258 2.526 1.00 82.44 159 SER A CA 1
ATOM 1206 C C . SER A 1 159 ? -1.734 -11.848 1.131 1.00 82.44 159 SER A C 1
ATOM 1208 O O . SER A 1 159 ? -1.915 -12.598 0.172 1.00 82.44 159 SER A O 1
ATOM 1210 N N . LEU A 1 160 ? -1.061 -10.696 1.018 1.00 80.56 160 LEU A N 1
ATOM 1211 C CA . LEU A 1 160 ? -0.403 -10.266 -0.219 1.00 80.56 160 LEU A CA 1
ATOM 1212 C C . LEU A 1 160 ? 0.741 -11.202 -0.618 1.00 80.56 160 LEU A C 1
ATOM 1214 O O . LEU A 1 160 ? 0.942 -11.428 -1.805 1.00 80.56 160 LEU A O 1
ATOM 1218 N N . TYR A 1 161 ? 1.458 -11.768 0.353 1.00 70.81 161 TYR A N 1
ATOM 1219 C CA . TYR A 1 161 ? 2.523 -12.738 0.101 1.00 70.81 161 TYR A CA 1
ATOM 1220 C C . TYR A 1 161 ? 1.977 -14.119 -0.318 1.00 70.81 161 TYR A C 1
ATOM 1222 O O . TYR A 1 161 ? 2.502 -14.756 -1.226 1.00 70.81 161 TYR A O 1
ATOM 1230 N N . PHE A 1 162 ? 0.896 -14.588 0.316 1.00 63.34 162 PHE A N 1
ATOM 1231 C CA . PHE A 1 162 ? 0.379 -15.955 0.167 1.00 63.34 162 PHE A CA 1
ATOM 1232 C C . PHE A 1 162 ? -0.671 -16.127 -0.942 1.00 63.34 162 PHE A C 1
ATOM 1234 O O . PHE A 1 162 ? -1.066 -17.254 -1.241 1.00 63.34 162 PHE A O 1
ATOM 1241 N N . SER A 1 163 ? -1.090 -15.049 -1.616 1.00 59.88 163 SER A N 1
ATOM 1242 C CA . SER A 1 163 ? -1.999 -15.117 -2.777 1.00 59.88 163 SER A CA 1
ATOM 1243 C C . SER A 1 163 ? -1.466 -15.995 -3.937 1.00 59.88 163 SER A C 1
ATOM 1245 O O . SER A 1 163 ? -2.204 -16.308 -4.861 1.00 59.88 163 SER A O 1
ATOM 1247 N N . ILE A 1 164 ? -0.213 -16.465 -3.855 1.00 45.06 164 ILE A N 1
ATOM 1248 C CA . ILE A 1 164 ? 0.462 -17.371 -4.800 1.00 45.06 164 ILE A CA 1
ATOM 1249 C C . ILE A 1 164 ? 0.034 -18.858 -4.668 1.00 45.06 164 ILE A C 1
ATOM 1251 O O . ILE A 1 164 ? 0.283 -19.635 -5.585 1.00 45.06 164 ILE A O 1
ATOM 1255 N N . TYR A 1 165 ? -0.635 -19.296 -3.589 1.00 35.88 165 TYR A N 1
ATOM 1256 C CA . TYR A 1 165 ? -0.917 -20.733 -3.342 1.00 35.88 165 TYR A CA 1
ATOM 1257 C C . TYR A 1 165 ? -2.370 -21.195 -3.547 1.00 35.88 165 TYR A C 1
ATOM 1259 O O . TYR A 1 165 ? -2.777 -22.221 -2.992 1.00 35.88 165 TYR A O 1
ATOM 1267 N N . ARG A 1 166 ? -3.168 -20.485 -4.343 1.00 36.00 166 ARG A N 1
ATOM 1268 C CA . ARG A 1 166 ? -4.528 -20.916 -4.692 1.00 36.00 166 ARG A CA 1
ATOM 1269 C C . ARG A 1 166 ? -4.734 -20.927 -6.199 1.00 36.00 166 ARG A C 1
ATOM 1271 O O . ARG A 1 166 ? -5.444 -21.848 -6.659 1.00 36.00 166 ARG A O 1
#

InterPro domains:
  IPR038920 At3g056750-like [PTHR31060] (58-162)

Secondary structure (DSSP, 8-state):
-----------------TT-S-PPP--PPPP-------------------------S----EEEEEEETTS-EEEEEE-HHHHHHH-HHHHHHHHHHHHHHHTS--S---EEEEEEEES-HHHHHHHHHHTTS-HHHHHHHHHHHHHHHHHHHHHHHHHHHHGGG-

Radius of gyration: 29.78 Å; chains: 1; bounding box: 87×65×80 Å

Foldseek 3Di:
DDDDDDDDDDDDDDDDPPPDDDDPDDDDDDDDDDDDDDDDDDDDPDPPDPDPCPPPVDPQQAWEWEAAPVRDIDIDGHDLVLVVVLAVLSVVLVVVVVVVVVVPDDDSHRHYHYHYHHHDPPLLVVLVVLSVDDPVVNVVVDVVCDDVSVVSNVVNSVCRHCVVPD

Organism: Phaseolus angularis (NCBI:txid3914)

Sequence (166 aa):
TFSLPTSPKSCIPSRIDPRRILSPGRVSLIDSNLVAATSAPSPSLEPSLPRSLAPVAGDRDVRMSLRGKNGGCMILEVNFEVLCVNSEVFAGLIEDYKKGVASWSGSNKLCRIEVLEVENLGVFRETIELMFENDDCLSKRLLNIGVFGCIDVLEVHISLYFSIYR